Protein AF-A0AAW1QK13-F1 (afdb_monomer)

Sequence (158 aa):
MNAVMHSQSVQKKEISSLQKRLKQYDPSSAPALALTATIERTEKRFANYGKSGLLCGNDGLPHLIADPGLALRFGHAGEVFIPTIGFLYIAGWIGYVGRQYLNIVKGEKKPTEKEIIIDVPLALRLSLQGAAWPLKAVRELQQGSLVERAENITVSPR

Mean predicted aligned error: 6.49 Å

Organism: NCBI:txid381761

Foldseek 3Di:
DQLQVLLVVVLC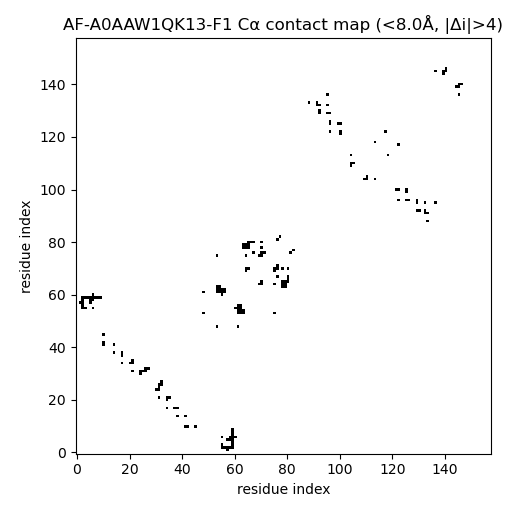VVLVVLVVVLVVDDCPDPVNVVSVVVNVVSVVVSVVCVVQVFDGDNNSDGDADQDPVCCVVVVRCVRHPVVVVVVCLVVLLVVQLVVVQLVVLVPDPCSPVCVVVPPVVSSVVSSVVSNPVVVVLVVCVVVVNNDDPPPDDDPDDD

pLDDT: mean 92.18, std 7.33, range [51.03, 98.19]

Radius of gyration: 26.21 Å; Cα contacts (8 Å, |Δi|>4): 101; chains: 1; bounding box: 52×48×64 Å

Solvent-accessible surface area (backbone atoms only — not comparable to full-atom values): 9106 Å² total; per-residue (Å²): 117,68,35,65,53,32,31,51,49,54,51,52,54,55,48,50,54,50,52,61,57,38,73,76,43,57,83,88,36,72,69,25,51,53,45,52,53,48,48,54,51,50,53,50,50,55,51,50,46,61,71,69,64,57,49,46,43,92,82,23,46,76,53,80,52,80,48,62,69,60,10,61,73,72,72,39,32,77,68,34,52,51,54,50,54,54,48,51,52,52,54,48,30,54,52,47,28,52,51,53,50,53,64,55,39,65,76,45,99,55,36,69,56,48,70,74,53,65,56,59,72,59,51,54,52,40,51,64,67,22,76,59,34,70,63,50,53,53,49,30,50,77,71,55,72,64,61,81,71,98,79,65,94,67,98,64,95,128

Nearest PDB structures (foldseek):
  7bgi-assembly1_F  TM=9.446E-01  e=2.973E-17  Chlamydomonas reinhardtii
  6yxr-assembly1_F  TM=9.602E-01  e=1.159E-16  Dunaliella salina
  8cmo-assembly1_F  TM=9.545E-01  e=1.040E-16  Coelastrella
  7d0j-assembly1_F  TM=9.664E-01  e=5.236E-15  Chlamydomonas reinhardtii
  7a4p-assembly1_F  TM=9.368E-01  e=8.546E-15  Chlorella ohadii

Secondary structure (DSSP, 8-state):
-HHHHHHHHHHHHHHHHHHHHHTTS-TTSHHHHHHHHHHHHHHHHHHHHHHTT-EE-TTS-EE----HHHHHHHT-TTTTHHHHHHHHHHHHHHHHHHHHHHHHHTTSS-HHHHHHTT-HHHHHHHHHHGGGHHHHHHHHHHTT-SS--TTS--SS--

InterPro domains:
  IPR003666 Photosystem I PsaF, reaction centre subunit III [PF02507] (8-148)
  IPR003666 Photosystem I PsaF, reaction centre subunit III [PTHR34939] (11-158)
  IPR036577 Photosystem I PsaF, reaction centre subunit III superfamily [G3DSA:1.10.8.110] (3-158)
  IPR036577 Photosystem I PsaF, reaction centre subunit III superfamily [SSF81536] (24-158)

Structure (mmCIF, N/CA/C/O backbone):
data_AF-A0AAW1QK13-F1
#
_entry.id   AF-A0AAW1QK13-F1
#
loop_
_atom_site.group_PDB
_atom_site.id
_atom_site.type_symbol
_atom_site.label_atom_id
_atom_site.label_alt_id
_atom_site.label_comp_id
_atom_site.label_asym_id
_atom_site.label_entity_id
_atom_site.label_seq_id
_atom_site.pdbx_PDB_ins_code
_atom_site.Cartn_x
_atom_site.Cartn_y
_atom_site.Cartn_z
_atom_site.occupancy
_atom_site.B_iso_or_equiv
_atom_site.auth_seq_id
_atom_site.auth_comp_id
_atom_site.auth_asym_id
_atom_site.auth_atom_id
_atom_site.pdbx_PDB_model_num
ATOM 1 N N . MET A 1 1 ? -23.542 -14.070 20.624 1.00 51.03 1 MET A N 1
ATOM 2 C CA . MET A 1 1 ? -23.622 -13.204 21.826 1.00 51.03 1 MET A CA 1
ATOM 3 C C . MET A 1 1 ? -22.268 -12.984 22.505 1.00 51.03 1 MET A C 1
ATOM 5 O O . MET A 1 1 ? -21.992 -11.844 22.846 1.00 51.03 1 MET A O 1
ATOM 9 N N . ASN A 1 2 ? -21.393 -13.991 22.642 1.00 62.09 2 ASN A N 1
ATOM 10 C CA . ASN A 1 2 ? -20.132 -13.842 23.397 1.00 62.09 2 ASN A CA 1
ATOM 11 C C . ASN A 1 2 ? -19.086 -12.905 22.751 1.00 62.09 2 ASN A C 1
ATOM 13 O O . ASN A 1 2 ? -18.548 -12.042 23.436 1.00 62.09 2 ASN A O 1
ATOM 17 N N . ALA A 1 3 ? -18.858 -12.985 21.434 1.00 63.72 3 ALA A N 1
ATOM 18 C CA . ALA A 1 3 ? -17.832 -12.172 20.758 1.00 63.72 3 ALA A CA 1
ATOM 19 C C . ALA A 1 3 ? -18.108 -10.651 20.796 1.00 63.72 3 ALA A C 1
ATOM 21 O O . ALA A 1 3 ? -17.206 -9.853 21.046 1.00 63.72 3 ALA A O 1
ATOM 22 N N . VAL A 1 4 ? -19.374 -10.240 20.632 1.00 70.19 4 VAL A N 1
ATOM 23 C CA . VAL A 1 4 ? -19.784 -8.824 20.727 1.00 70.19 4 VAL A CA 1
ATOM 24 C C . VAL A 1 4 ? -19.585 -8.288 22.149 1.00 70.19 4 VAL A C 1
ATOM 26 O O . VAL A 1 4 ? -19.109 -7.168 22.327 1.00 70.19 4 VAL A O 1
ATOM 29 N N . MET A 1 5 ? -19.881 -9.100 23.170 1.00 72.19 5 MET A N 1
ATOM 30 C CA . MET A 1 5 ? -19.635 -8.725 24.566 1.00 72.19 5 MET A CA 1
ATOM 31 C C . MET A 1 5 ? -18.138 -8.566 24.869 1.00 72.19 5 MET A C 1
ATOM 33 O O . MET A 1 5 ? -17.759 -7.646 25.596 1.00 72.19 5 MET A O 1
ATOM 37 N N . HIS A 1 6 ? -17.276 -9.412 24.297 1.00 82.06 6 HIS A N 1
ATOM 38 C CA . HIS A 1 6 ? -15.827 -9.291 24.474 1.00 82.06 6 HIS A CA 1
ATOM 39 C C . HIS A 1 6 ? -15.272 -8.014 23.830 1.00 82.06 6 HIS A C 1
ATOM 41 O O . HIS A 1 6 ? -14.540 -7.281 24.493 1.00 82.06 6 HIS A O 1
ATOM 47 N N . SER A 1 7 ? -15.698 -7.668 22.611 1.00 85.56 7 SER A N 1
ATOM 48 C CA . SER A 1 7 ? -15.282 -6.419 21.950 1.00 85.56 7 SER A CA 1
ATOM 49 C C . SER A 1 7 ? -15.692 -5.167 22.744 1.00 85.56 7 SER A C 1
ATOM 51 O O . SER A 1 7 ? -14.880 -4.269 22.981 1.00 85.56 7 SER A O 1
ATOM 53 N N . GLN A 1 8 ? -16.920 -5.141 23.277 1.00 88.06 8 GLN A N 1
ATOM 54 C CA . GLN A 1 8 ? -17.381 -4.055 24.152 1.00 88.06 8 GLN A CA 1
ATOM 55 C C . GLN A 1 8 ? -16.582 -3.964 25.460 1.00 88.06 8 GLN A C 1
ATOM 57 O O . GLN A 1 8 ? -16.367 -2.869 25.984 1.00 88.06 8 GLN A O 1
ATOM 62 N N . SER A 1 9 ? -16.135 -5.098 26.003 1.00 90.62 9 SER A N 1
ATOM 63 C CA . SER A 1 9 ? -15.273 -5.135 27.189 1.00 90.62 9 SER A CA 1
ATOM 64 C C . SER A 1 9 ? -13.903 -4.507 26.909 1.00 90.62 9 SER A C 1
ATOM 66 O O . SER A 1 9 ? -13.431 -3.676 27.691 1.00 90.62 9 SER A O 1
ATOM 68 N N . VAL A 1 10 ? -13.302 -4.821 25.754 1.00 92.44 10 VAL A N 1
ATOM 69 C CA . VAL A 1 10 ? -12.040 -4.214 25.298 1.00 92.44 10 VAL A CA 1
ATOM 70 C C . VAL A 1 10 ? -12.196 -2.699 25.137 1.00 92.44 10 VAL A C 1
ATOM 72 O O . VAL A 1 10 ? -11.392 -1.946 25.692 1.00 92.44 10 VAL A O 1
ATOM 75 N N . GLN A 1 11 ? -13.269 -2.239 24.483 1.00 93.94 11 GLN A N 1
ATOM 76 C CA . GLN A 1 11 ? -13.562 -0.811 24.325 1.00 93.94 11 GLN A CA 1
ATOM 77 C C . GLN A 1 11 ? -13.670 -0.091 25.678 1.00 93.94 11 GLN A C 1
ATOM 79 O O . GLN A 1 11 ? -13.032 0.941 25.894 1.00 93.94 11 GLN A O 1
ATOM 84 N N . LYS A 1 12 ? -14.456 -0.637 26.614 1.00 95.00 12 LYS A N 1
ATOM 85 C CA . LYS A 1 12 ? -14.643 -0.046 27.950 1.00 95.00 12 LYS A CA 1
ATOM 86 C C . LYS A 1 12 ? -13.330 0.046 28.720 1.00 95.00 12 LYS A C 1
ATOM 88 O O . LYS A 1 12 ? -13.077 1.056 29.375 1.00 95.00 12 LYS A O 1
ATOM 93 N N . LYS A 1 13 ? -12.484 -0.984 28.635 1.00 95.62 13 LYS A N 1
ATOM 94 C CA . LYS A 1 13 ? -11.164 -1.000 29.276 1.00 95.62 13 LYS A CA 1
ATOM 95 C C . LYS A 1 13 ? -10.256 0.101 28.719 1.00 95.62 13 LYS A C 1
ATOM 97 O O . LYS A 1 13 ? -9.616 0.805 29.500 1.00 95.62 13 LYS A O 1
ATOM 102 N N . GLU A 1 14 ? -10.223 0.272 27.399 1.00 95.06 14 GLU A N 1
ATOM 103 C CA . GLU A 1 14 ? -9.403 1.295 26.739 1.00 95.06 14 GLU A CA 1
ATOM 104 C C . GLU A 1 14 ? -9.869 2.714 27.100 1.00 95.06 14 GLU A C 1
ATOM 106 O O . GLU A 1 14 ? -9.064 3.537 27.545 1.00 95.06 14 GLU A O 1
ATOM 111 N N . ILE A 1 15 ? -11.179 2.976 27.027 1.00 96.19 15 ILE A N 1
ATOM 112 C CA . ILE A 1 15 ? -11.766 4.274 27.394 1.00 96.19 15 ILE A CA 1
ATOM 113 C C . ILE A 1 15 ? -11.553 4.578 28.882 1.00 96.19 15 ILE A C 1
ATOM 115 O O . ILE A 1 15 ? -11.127 5.679 29.220 1.00 96.19 15 ILE A O 1
ATOM 119 N N . SER A 1 16 ? -11.767 3.608 29.776 1.00 96.81 16 SER A N 1
ATOM 120 C CA . SER A 1 16 ? -11.534 3.769 31.221 1.00 96.81 16 SER A CA 1
ATOM 121 C C . SER A 1 16 ? -10.088 4.171 31.530 1.00 96.81 16 SER A C 1
ATOM 123 O O . SER A 1 16 ? -9.837 5.074 32.332 1.00 96.81 16 SER A O 1
ATOM 125 N N . SER A 1 17 ? -9.115 3.563 30.844 1.00 96.81 17 SER A N 1
ATOM 126 C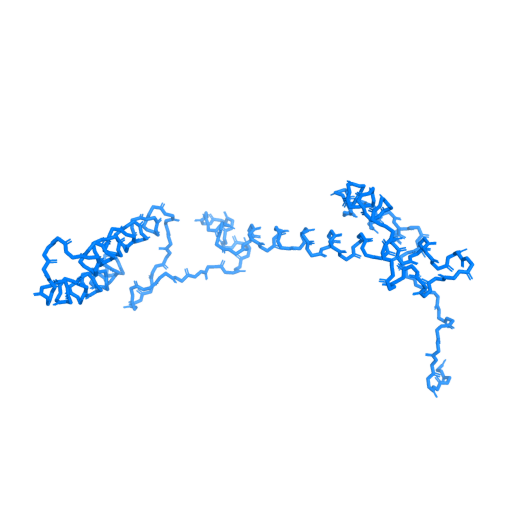 CA . SER A 1 17 ? -7.703 3.926 30.989 1.00 96.81 17 SER A CA 1
ATOM 127 C C . SER A 1 17 ? -7.427 5.366 30.540 1.00 96.81 17 SER A C 1
ATOM 129 O O . SER A 1 17 ? -6.686 6.093 31.209 1.00 96.81 17 SER A O 1
ATOM 131 N N . LEU A 1 18 ? -8.029 5.808 29.431 1.00 95.94 18 LEU A N 1
ATOM 132 C CA . LEU A 1 18 ? -7.910 7.188 28.947 1.00 95.94 18 LEU A CA 1
ATOM 133 C C . LEU A 1 18 ? -8.587 8.184 29.895 1.00 95.94 18 LEU A C 1
ATOM 135 O O . LEU A 1 18 ? -8.000 9.214 30.216 1.00 95.94 18 LEU A O 1
ATOM 139 N N . GLN A 1 19 ? -9.764 7.851 30.422 1.00 95.44 19 GLN A N 1
ATOM 140 C CA . GLN A 1 19 ? -10.471 8.659 31.416 1.00 95.44 19 GLN A CA 1
ATOM 141 C C . GLN A 1 19 ? -9.683 8.776 32.727 1.00 95.44 19 GLN A C 1
ATOM 143 O O . GLN A 1 19 ? -9.637 9.849 33.325 1.00 95.44 19 GLN A O 1
ATOM 148 N N . LYS A 1 20 ? -9.015 7.703 33.173 1.00 96.62 20 LYS A N 1
ATOM 149 C CA . LYS A 1 20 ? -8.139 7.744 34.354 1.00 96.62 20 LYS A CA 1
ATOM 150 C C . LYS A 1 20 ? -6.979 8.723 34.163 1.00 96.62 20 LYS A C 1
ATOM 152 O O . LYS A 1 20 ? -6.645 9.440 35.100 1.00 96.62 20 LYS A O 1
ATOM 157 N N . ARG A 1 21 ? -6.392 8.774 32.961 1.00 94.69 21 ARG A N 1
ATOM 158 C CA . ARG A 1 21 ? -5.342 9.744 32.606 1.00 94.69 21 ARG A CA 1
ATOM 159 C C . ARG A 1 21 ? -5.893 11.162 32.495 1.00 94.69 21 ARG A C 1
ATOM 161 O O . ARG A 1 21 ? -5.248 12.087 32.962 1.00 94.69 21 ARG A O 1
ATOM 168 N N . LEU A 1 22 ? -7.093 11.328 31.937 1.00 95.06 22 LEU A N 1
ATOM 169 C CA . LEU A 1 22 ? -7.739 12.633 31.779 1.00 95.06 22 LEU A CA 1
ATOM 170 C C . LEU A 1 22 ? -7.925 13.350 33.123 1.00 95.06 22 LEU A C 1
ATOM 172 O O . LEU A 1 22 ? -7.672 14.544 33.209 1.00 95.06 22 LEU A O 1
ATOM 176 N N . LYS A 1 23 ? -8.262 12.611 34.188 1.00 95.06 23 LYS A N 1
ATOM 177 C CA . LYS A 1 23 ? -8.416 13.147 35.555 1.00 95.06 23 LYS A CA 1
ATOM 178 C C . LYS A 1 23 ? -7.141 13.756 36.157 1.00 95.06 23 LYS A C 1
ATOM 180 O O . LYS A 1 23 ? -7.230 14.403 37.192 1.00 95.06 23 LYS A O 1
ATOM 185 N N . GLN A 1 24 ? -5.970 13.514 35.567 1.00 94.62 24 GLN A N 1
ATOM 186 C CA . GLN A 1 24 ? -4.691 14.051 36.050 1.00 94.62 24 GLN A CA 1
ATOM 187 C C . GLN A 1 24 ? -4.393 15.455 35.510 1.00 94.62 24 GLN A C 1
ATOM 189 O O . GLN A 1 24 ? -3.425 16.074 35.942 1.00 94.62 24 GLN A O 1
ATOM 194 N N . TYR A 1 25 ? -5.192 15.942 34.560 1.00 94.06 25 TYR A N 1
ATOM 195 C CA . TYR A 1 25 ? -4.968 17.208 33.874 1.00 94.06 25 TYR A CA 1
ATOM 196 C C . TYR A 1 25 ? -6.120 18.178 34.123 1.00 94.06 25 TYR A C 1
ATOM 198 O O . TYR A 1 25 ? -7.267 17.768 34.303 1.00 94.06 25 TYR A O 1
ATOM 206 N N . ASP A 1 26 ? -5.813 19.474 34.097 1.00 91.56 26 ASP A N 1
ATOM 207 C CA . ASP A 1 26 ? -6.835 20.515 34.142 1.00 91.56 26 ASP A CA 1
ATOM 208 C C . ASP A 1 26 ? -7.709 20.461 32.870 1.00 91.56 26 ASP A C 1
ATOM 210 O O . ASP A 1 26 ? -7.150 20.310 31.774 1.00 91.56 26 ASP A O 1
ATOM 214 N N . PRO A 1 27 ? -9.047 20.602 32.965 1.00 90.19 27 PRO A N 1
ATOM 215 C CA . PRO A 1 27 ? -9.948 20.523 31.813 1.00 90.19 27 PRO A CA 1
ATOM 216 C C . PRO A 1 27 ? -9.628 21.498 30.671 1.00 90.19 27 PRO A C 1
ATOM 218 O O . PRO A 1 27 ? -9.924 21.196 29.517 1.00 90.19 27 PRO A O 1
ATOM 221 N N . SER A 1 28 ? -9.024 22.649 30.973 1.00 90.00 28 SER A N 1
ATOM 222 C CA . SER A 1 28 ? -8.656 23.679 29.993 1.00 90.00 28 SER A CA 1
ATOM 223 C C . SER A 1 28 ? -7.260 23.485 29.386 1.00 90.00 28 SER A C 1
ATOM 225 O O . SER A 1 28 ? -6.859 24.216 28.480 1.00 90.00 28 SER A O 1
ATOM 227 N N . SER A 1 29 ? -6.507 22.487 29.856 1.00 94.94 29 SER A N 1
ATOM 228 C CA . SER A 1 29 ? -5.133 22.245 29.419 1.00 94.94 29 SER A CA 1
ATOM 229 C C . SER A 1 29 ? -5.052 21.523 28.065 1.00 94.94 29 SER A C 1
ATOM 231 O O . SER A 1 29 ? -5.875 20.668 27.728 1.00 94.94 29 SER A O 1
ATOM 233 N N . ALA A 1 30 ? -3.998 21.806 27.290 1.00 95.06 30 ALA A N 1
ATOM 234 C CA . ALA A 1 30 ? -3.748 21.130 26.011 1.00 95.06 30 ALA A CA 1
ATOM 235 C C . ALA A 1 30 ? -3.672 19.584 26.115 1.00 95.06 30 ALA A C 1
ATOM 237 O O . ALA A 1 30 ? -4.219 18.907 25.237 1.00 95.06 30 ALA A O 1
ATOM 238 N N . PRO A 1 31 ? -3.077 18.984 27.172 1.00 94.31 31 PRO A N 1
ATOM 239 C CA . PRO A 1 31 ? -3.116 17.534 27.374 1.00 94.31 31 PRO A CA 1
ATOM 240 C C . PRO A 1 31 ? -4.531 16.973 27.557 1.00 94.31 31 PRO A C 1
ATOM 242 O O . PRO A 1 31 ? -4.828 15.897 27.032 1.00 94.31 31 PRO A O 1
ATOM 245 N N . ALA A 1 32 ? -5.418 17.693 28.252 1.00 94.81 32 ALA A N 1
ATOM 246 C CA . ALA A 1 32 ? -6.805 17.270 28.427 1.00 94.81 32 ALA A CA 1
ATOM 247 C C . ALA A 1 32 ? -7.566 17.275 27.092 1.00 94.81 32 ALA A C 1
ATOM 249 O O . ALA A 1 32 ? -8.243 16.298 26.770 1.00 94.81 32 ALA A O 1
ATOM 250 N N . LEU A 1 33 ? -7.377 18.306 26.260 1.00 95.19 33 LEU A N 1
ATOM 251 C CA . LEU A 1 33 ? -7.958 18.363 24.914 1.00 95.19 33 LEU A CA 1
ATOM 252 C C . LEU A 1 33 ? -7.478 17.198 24.028 1.00 95.19 33 LEU A C 1
ATOM 254 O O . LEU A 1 33 ? -8.283 16.543 23.363 1.00 95.19 33 LEU A O 1
ATOM 258 N N . ALA A 1 34 ? -6.178 16.890 24.057 1.00 95.69 34 ALA A N 1
ATOM 259 C CA . ALA A 1 34 ? -5.603 15.778 23.299 1.00 95.69 34 ALA A CA 1
ATOM 260 C C . ALA A 1 34 ? -6.143 14.406 23.750 1.00 95.69 34 ALA A C 1
ATOM 262 O O . ALA A 1 34 ? -6.377 13.518 22.919 1.00 95.69 34 ALA A O 1
ATOM 263 N N . LEU A 1 35 ? -6.362 14.219 25.056 1.00 96.19 35 LEU A N 1
ATOM 264 C CA . LEU A 1 35 ? -6.953 12.998 25.607 1.00 96.19 35 LEU A CA 1
ATOM 265 C C . LEU A 1 35 ? -8.428 12.861 25.228 1.00 96.19 35 LEU A C 1
ATOM 267 O O . LEU A 1 35 ? -8.828 11.784 24.788 1.00 96.19 35 LEU A O 1
ATOM 271 N N . THR A 1 36 ? -9.206 13.940 25.298 1.00 95.06 36 THR A N 1
ATOM 272 C CA . THR A 1 36 ? -10.606 13.961 24.845 1.00 95.06 36 THR A CA 1
ATOM 273 C C . THR A 1 36 ? -10.717 13.607 23.362 1.00 95.06 36 THR A C 1
ATOM 275 O O . THR A 1 36 ? -11.465 12.699 23.004 1.00 95.06 36 THR A O 1
ATOM 278 N N . ALA A 1 37 ? -9.887 14.208 22.502 1.00 96.62 37 ALA A N 1
ATOM 279 C CA . ALA A 1 37 ? -9.832 13.856 21.080 1.00 96.62 37 ALA A CA 1
ATOM 280 C C . ALA A 1 37 ? -9.430 12.385 20.853 1.00 96.62 37 ALA A C 1
ATOM 282 O O . ALA A 1 37 ? -9.877 11.734 19.909 1.00 96.62 37 ALA A O 1
ATOM 283 N N . THR A 1 38 ? -8.582 11.825 21.720 1.00 96.94 38 THR A N 1
ATOM 284 C CA . THR A 1 38 ? -8.195 10.409 21.648 1.00 96.94 38 THR A CA 1
ATOM 285 C C . THR A 1 38 ? -9.338 9.482 22.048 1.00 96.94 38 THR A C 1
ATOM 287 O O . THR A 1 38 ? -9.528 8.460 21.387 1.00 96.94 38 THR A O 1
ATOM 290 N N . ILE A 1 39 ? -10.124 9.838 23.067 1.00 96.75 39 ILE A N 1
ATOM 291 C CA . ILE A 1 39 ? -11.340 9.104 23.446 1.00 96.75 39 ILE A CA 1
ATOM 292 C C . ILE A 1 39 ? -12.331 9.113 22.279 1.00 96.75 39 ILE A C 1
ATOM 294 O O . ILE A 1 39 ? -12.762 8.046 21.849 1.00 96.75 39 ILE A O 1
ATOM 298 N N . GLU A 1 40 ? -12.588 10.276 21.680 1.00 97.19 40 GLU A N 1
ATOM 299 C CA . GLU A 1 40 ? -13.504 10.404 20.540 1.00 97.19 40 GLU A CA 1
ATOM 300 C C . GLU A 1 40 ? -13.047 9.567 19.331 1.00 97.19 40 GLU A C 1
ATOM 302 O O . GLU A 1 40 ? -13.839 8.848 18.717 1.00 97.19 40 GLU A O 1
ATOM 307 N N . ARG A 1 41 ? -11.748 9.591 18.997 1.00 97.50 41 ARG A N 1
ATOM 308 C CA . ARG A 1 41 ? -11.182 8.724 17.946 1.00 97.50 41 ARG A CA 1
ATOM 309 C C . ARG A 1 41 ? -11.331 7.242 18.276 1.00 97.50 41 ARG A C 1
ATOM 311 O O . ARG A 1 41 ? -11.582 6.447 17.374 1.00 97.50 41 ARG A O 1
ATOM 318 N N . THR A 1 42 ? -11.170 6.873 19.544 1.00 96.12 42 THR A N 1
ATOM 319 C CA . THR A 1 42 ? -11.306 5.487 20.007 1.00 96.12 42 THR A CA 1
ATOM 320 C C . THR A 1 42 ? -12.747 5.015 19.836 1.00 96.12 42 THR A C 1
ATOM 322 O O . THR A 1 42 ? -12.979 3.981 19.216 1.00 96.12 42 THR A O 1
ATOM 325 N N . GLU A 1 43 ? -13.724 5.802 20.282 1.00 95.56 43 GLU A N 1
ATOM 326 C CA . GLU A 1 43 ? -15.150 5.510 20.098 1.00 95.56 43 GLU A CA 1
ATOM 327 C C . GLU A 1 43 ? -15.524 5.399 18.618 1.00 95.56 43 GLU A C 1
ATOM 329 O O . GLU A 1 43 ? -16.145 4.415 18.209 1.00 95.56 43 GLU A O 1
ATOM 334 N N . LYS A 1 44 ? -15.070 6.350 17.790 1.00 96.94 44 LYS A N 1
ATOM 335 C CA . LYS A 1 44 ? -15.259 6.311 16.332 1.00 96.94 44 LYS A CA 1
ATOM 336 C C . LYS A 1 44 ? -14.658 5.053 15.708 1.00 96.94 44 LYS A C 1
ATOM 338 O O . LYS A 1 44 ? -15.295 4.444 14.854 1.00 96.94 44 LYS A O 1
ATOM 343 N N . ARG A 1 45 ? -13.465 4.628 16.137 1.00 95.50 45 ARG A N 1
ATOM 344 C CA . ARG A 1 45 ? -12.808 3.409 15.641 1.00 95.50 45 ARG A CA 1
ATOM 345 C C . ARG A 1 45 ? -13.645 2.162 15.926 1.00 95.50 45 ARG A C 1
ATOM 347 O O . ARG A 1 45 ? -13.933 1.418 14.994 1.00 95.50 45 ARG A O 1
ATOM 354 N N . PHE A 1 46 ? -14.074 1.956 17.173 1.00 94.38 46 PHE A N 1
ATOM 355 C CA . PHE A 1 46 ? -14.920 0.807 17.528 1.00 94.38 46 PHE A CA 1
ATOM 356 C C . PHE A 1 46 ? -16.273 0.844 16.806 1.00 94.38 46 PHE A C 1
ATOM 358 O O . PHE A 1 46 ? -16.722 -0.182 16.298 1.00 94.38 46 PHE A O 1
ATOM 365 N N . ALA A 1 47 ? -16.892 2.024 16.683 1.00 93.88 47 ALA A N 1
ATOM 366 C CA . ALA A 1 47 ? -18.136 2.187 15.934 1.00 93.88 47 ALA A CA 1
ATOM 367 C C . ALA A 1 47 ? -17.967 1.844 14.445 1.00 93.88 47 ALA A C 1
ATOM 369 O O . ALA A 1 47 ? -18.825 1.179 13.869 1.00 93.88 47 ALA A O 1
ATOM 370 N N . ASN A 1 48 ? -16.863 2.260 13.820 1.00 94.12 48 ASN A N 1
ATOM 371 C CA . ASN A 1 48 ? -16.574 1.948 12.422 1.00 94.12 48 ASN A CA 1
ATOM 372 C C . ASN A 1 48 ? -16.329 0.449 12.219 1.00 94.12 48 ASN A C 1
ATOM 374 O O . ASN A 1 48 ? -16.909 -0.133 11.311 1.00 94.12 48 ASN A O 1
ATOM 378 N N . TYR A 1 49 ? -15.548 -0.195 13.089 1.00 92.25 49 TYR A N 1
ATOM 379 C CA . TYR A 1 49 ? -15.314 -1.642 13.022 1.00 92.25 49 TYR A CA 1
ATOM 380 C C . TYR A 1 49 ? -16.602 -2.451 13.196 1.00 92.25 49 TYR A C 1
ATOM 382 O O . TYR A 1 49 ? -16.827 -3.403 12.451 1.00 92.25 49 TYR A O 1
ATOM 390 N N . GLY A 1 50 ? -17.484 -2.030 14.110 1.00 89.38 50 GLY A N 1
ATOM 391 C CA . GLY A 1 50 ? -18.806 -2.635 14.272 1.00 89.38 50 GLY A CA 1
ATOM 392 C C . GLY A 1 50 ? -19.705 -2.454 13.044 1.00 89.38 50 GLY A C 1
ATOM 393 O O . GLY A 1 50 ? -20.392 -3.392 12.650 1.00 89.38 50 GLY A O 1
ATOM 394 N N . LYS A 1 51 ? -19.672 -1.279 12.399 1.00 90.50 51 LYS A N 1
ATOM 395 C CA . LYS A 1 51 ? -20.423 -1.005 11.158 1.00 90.50 51 LYS A CA 1
ATOM 396 C C . LYS A 1 51 ? -19.911 -1.801 9.959 1.00 90.50 51 LYS A C 1
ATOM 398 O O . LYS A 1 51 ? -20.714 -2.192 9.121 1.00 90.50 51 LYS A O 1
ATOM 403 N N . SER A 1 52 ? -18.603 -2.042 9.884 1.00 86.69 52 SER A N 1
ATOM 404 C CA . SER A 1 52 ? -17.979 -2.825 8.811 1.00 86.69 52 SER A CA 1
ATOM 405 C C . SER A 1 52 ? -18.238 -4.331 8.919 1.00 86.69 52 SER A C 1
ATOM 407 O O . SER A 1 52 ? -17.832 -5.068 8.028 1.00 86.69 52 SER A O 1
ATOM 409 N N . GLY A 1 53 ? -18.888 -4.800 9.990 1.00 86.62 53 GLY A N 1
ATO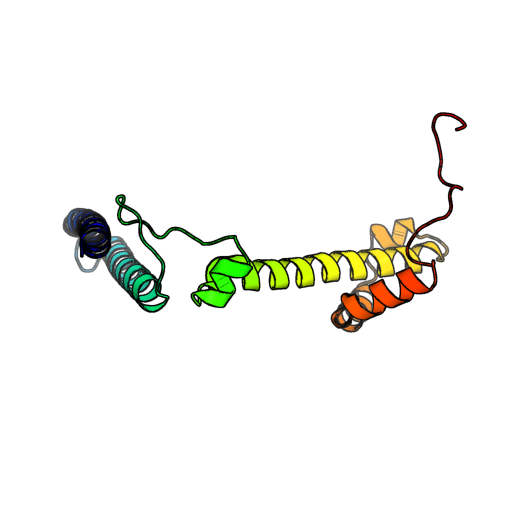M 410 C CA . GLY A 1 53 ? -19.229 -6.211 10.162 1.00 86.62 53 GLY A CA 1
ATOM 411 C C . GLY A 1 53 ? -18.033 -7.120 10.452 1.00 86.62 53 GLY A C 1
ATOM 412 O O . GLY A 1 53 ? -18.146 -8.321 10.241 1.00 86.62 53 GLY A O 1
ATOM 413 N N . LEU A 1 54 ? -16.906 -6.577 10.932 1.00 89.38 54 LEU A N 1
ATOM 414 C CA . LEU A 1 54 ? -15.692 -7.359 11.197 1.00 89.38 54 LEU A CA 1
ATOM 415 C C . LEU A 1 54 ? -15.964 -8.489 12.200 1.00 89.38 54 LEU A C 1
ATOM 417 O O . LEU A 1 54 ? -16.558 -8.274 13.263 1.00 89.38 54 LEU A O 1
ATOM 421 N N . LEU A 1 55 ? -15.488 -9.693 11.882 1.00 90.19 55 LEU A N 1
ATOM 422 C CA . LEU A 1 55 ? -15.660 -10.855 12.748 1.00 90.19 55 LEU A CA 1
ATOM 423 C C . LEU A 1 55 ? -14.686 -10.777 13.919 1.00 90.19 55 LEU A C 1
ATOM 425 O O . LEU A 1 55 ? -13.495 -10.574 13.722 1.00 90.19 55 LEU A O 1
ATOM 429 N N . CYS A 1 56 ? -15.187 -10.942 15.142 1.00 92.44 56 CYS A N 1
ATOM 430 C CA . CYS A 1 56 ? -14.351 -10.946 16.340 1.00 92.44 56 CYS A CA 1
ATOM 431 C C . CYS A 1 56 ? -14.197 -12.358 16.908 1.00 92.44 56 CYS A C 1
ATOM 433 O O . CYS A 1 56 ? -15.168 -13.119 16.956 1.00 92.44 56 CYS A O 1
ATOM 435 N N . GLY A 1 57 ? -12.994 -12.675 17.385 1.00 88.94 57 GLY A N 1
ATOM 436 C CA . GLY A 1 57 ? -12.710 -13.912 18.104 1.00 88.94 57 GLY A CA 1
ATOM 437 C C . GLY A 1 57 ? -13.134 -13.872 19.576 1.00 88.94 57 GLY A C 1
ATOM 438 O O . GLY A 1 57 ? -13.804 -12.950 20.053 1.00 88.94 57 GLY A O 1
ATOM 439 N N . ASN A 1 58 ? -12.696 -14.880 20.333 1.00 90.19 58 ASN A N 1
ATOM 440 C CA . ASN A 1 58 ? -12.892 -14.944 21.790 1.00 90.19 58 ASN A CA 1
ATOM 441 C C . ASN A 1 58 ? -12.089 -13.871 22.549 1.00 90.19 58 ASN A C 1
ATOM 443 O O . ASN A 1 58 ? -12.392 -13.559 23.696 1.00 90.19 58 ASN A O 1
ATOM 447 N N . ASP A 1 59 ? -11.078 -13.300 21.901 1.00 89.75 59 ASP A N 1
ATOM 448 C CA . ASP A 1 59 ? -10.283 -12.166 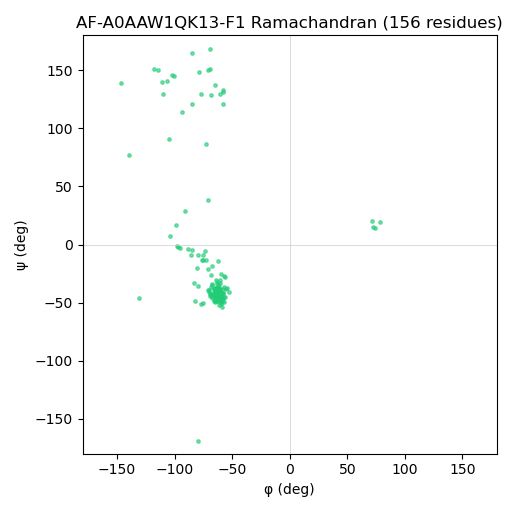22.372 1.00 89.75 59 ASP A CA 1
ATOM 449 C C . ASP A 1 59 ? -11.020 -10.817 22.249 1.00 89.75 59 ASP A C 1
ATOM 451 O O . ASP A 1 59 ? -10.595 -9.826 22.844 1.00 89.75 59 ASP A O 1
ATOM 455 N N . GLY A 1 60 ? -12.135 -10.765 21.509 1.00 90.25 60 GLY A N 1
ATOM 456 C CA . GLY A 1 60 ? -12.875 -9.534 21.233 1.00 90.25 60 GLY A CA 1
ATOM 457 C C . GLY A 1 60 ? -12.197 -8.616 20.211 1.00 90.25 60 GLY A C 1
ATOM 458 O O . GLY A 1 60 ? -12.580 -7.447 20.116 1.00 90.25 60 GLY A O 1
ATOM 459 N N . LEU A 1 61 ? -11.205 -9.119 19.466 1.00 92.00 61 LEU A N 1
ATOM 460 C CA . LEU A 1 61 ? -10.477 -8.373 18.439 1.00 92.00 61 LEU A CA 1
ATOM 461 C C . LEU A 1 61 ? -10.967 -8.754 17.035 1.00 92.00 61 LEU A C 1
ATOM 463 O O . LEU A 1 61 ? -11.314 -9.915 16.817 1.00 92.00 61 LEU A O 1
ATOM 467 N N . PRO A 1 62 ? -10.984 -7.808 16.078 1.00 93.19 62 PRO A N 1
ATOM 468 C CA . PRO A 1 62 ? -11.372 -8.093 14.702 1.00 93.19 62 PRO A CA 1
ATOM 469 C C . PRO A 1 62 ? -10.329 -8.981 14.012 1.00 93.19 62 PRO A C 1
ATOM 471 O O . PRO A 1 62 ? -9.136 -8.674 14.021 1.00 93.19 62 PRO A O 1
ATOM 474 N N . HIS A 1 63 ? -10.781 -10.075 13.408 1.00 92.88 63 HIS A N 1
ATOM 475 C CA . HIS A 1 63 ? -9.991 -11.017 12.619 1.00 92.88 63 HIS A CA 1
ATOM 476 C C . HIS A 1 63 ? -10.401 -10.887 11.152 1.00 92.88 63 HIS A C 1
ATOM 478 O O . HIS A 1 63 ? -11.582 -10.719 10.854 1.00 92.88 63 HIS A O 1
ATOM 484 N N . LEU A 1 64 ? -9.425 -10.952 10.247 1.00 94.12 64 LEU A N 1
ATOM 485 C CA . LEU A 1 64 ? -9.649 -10.748 8.816 1.00 94.12 64 LEU A CA 1
ATOM 486 C C . LEU A 1 64 ? -9.715 -12.081 8.066 1.00 94.12 64 LEU A C 1
ATOM 488 O O . LEU A 1 64 ? -8.960 -13.010 8.362 1.00 94.12 64 LEU A O 1
ATOM 492 N N . ILE A 1 65 ? -10.562 -12.148 7.045 1.00 93.56 65 ILE A N 1
ATOM 493 C CA . ILE A 1 65 ? -10.657 -13.269 6.112 1.00 93.56 65 ILE A CA 1
ATOM 494 C C . ILE A 1 65 ? -9.778 -12.985 4.890 1.00 93.56 65 ILE A C 1
ATOM 496 O O . ILE A 1 65 ? -10.055 -12.093 4.089 1.00 93.56 65 ILE A O 1
ATOM 500 N N . ALA A 1 66 ? -8.729 -13.792 4.720 1.00 94.44 66 ALA A N 1
ATOM 501 C CA . ALA A 1 66 ? -7.806 -13.696 3.585 1.00 94.44 66 ALA A CA 1
ATOM 502 C C . ALA A 1 66 ? -8.123 -14.667 2.430 1.00 94.44 66 ALA A C 1
ATOM 504 O O . ALA A 1 66 ? -7.436 -14.646 1.411 1.00 94.44 66 ALA A O 1
ATOM 505 N N . ASP A 1 67 ? -9.147 -15.515 2.566 1.00 94.50 67 ASP A N 1
ATOM 506 C CA . ASP A 1 67 ? -9.596 -16.393 1.482 1.00 94.50 67 ASP A CA 1
ATOM 507 C C . ASP A 1 67 ? -10.577 -15.650 0.553 1.00 94.50 67 ASP A C 1
ATOM 509 O O . ASP A 1 67 ? -11.628 -15.212 1.029 1.00 94.50 67 ASP A O 1
ATOM 513 N N . PRO A 1 68 ? -10.299 -15.509 -0.760 1.00 91.50 68 PRO A N 1
ATOM 514 C CA . PRO A 1 68 ? -11.180 -14.792 -1.682 1.00 91.50 68 PRO A CA 1
ATOM 515 C C . PRO A 1 68 ? -12.573 -15.423 -1.805 1.00 91.50 68 PRO A C 1
ATOM 517 O O . PRO A 1 68 ? -13.557 -14.693 -1.932 1.00 91.50 68 PRO A O 1
ATOM 520 N N . GLY A 1 69 ? -12.684 -16.756 -1.742 1.00 93.44 69 GLY A N 1
ATOM 521 C CA . GLY A 1 69 ? -13.970 -17.451 -1.832 1.00 93.44 69 GLY A CA 1
ATOM 522 C C . GLY A 1 69 ? -14.875 -17.130 -0.643 1.00 93.44 69 GLY A C 1
ATOM 523 O O . GLY A 1 69 ? -16.031 -16.735 -0.816 1.00 93.44 69 GLY A O 1
ATOM 524 N N . LEU A 1 70 ? -14.330 -17.238 0.569 1.00 92.25 70 LEU A N 1
ATOM 525 C CA . LEU A 1 70 ? -15.016 -16.895 1.809 1.00 92.25 70 LEU A CA 1
ATOM 526 C C . LEU A 1 70 ? -15.304 -15.390 1.899 1.00 92.25 70 LEU A C 1
ATOM 528 O O . LEU A 1 70 ? -16.421 -14.997 2.239 1.00 92.25 70 LEU A O 1
ATOM 532 N N . ALA A 1 71 ? -14.344 -14.544 1.524 1.00 92.19 71 ALA A N 1
ATOM 533 C CA . ALA A 1 71 ? -14.490 -13.094 1.579 1.00 92.19 71 ALA A CA 1
ATOM 534 C C . ALA A 1 71 ? -15.602 -12.579 0.650 1.00 92.19 71 ALA A C 1
ATOM 536 O O . ALA A 1 71 ? -16.410 -11.748 1.062 1.00 92.19 71 ALA A O 1
ATOM 537 N N . LEU A 1 72 ? -15.698 -13.088 -0.583 1.00 92.75 72 LEU A N 1
ATOM 538 C CA . LEU A 1 72 ? -16.763 -12.704 -1.517 1.00 92.75 72 LEU A CA 1
ATOM 539 C C . LEU A 1 72 ? -18.127 -13.249 -1.086 1.00 92.75 72 LEU A C 1
ATOM 541 O O . L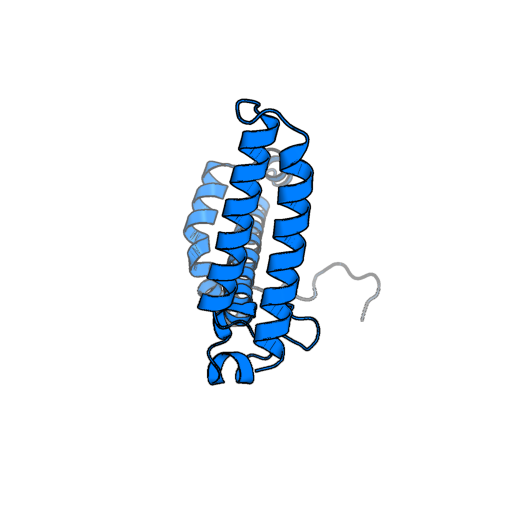EU A 1 72 ? -19.124 -12.532 -1.151 1.00 92.75 72 LEU A O 1
ATOM 545 N N . ARG A 1 73 ? -18.175 -14.499 -0.613 1.00 93.62 73 ARG A N 1
ATOM 546 C CA . ARG A 1 73 ? -19.425 -15.156 -0.211 1.00 93.62 73 ARG A CA 1
ATOM 547 C C . ARG A 1 73 ? -20.073 -14.509 1.010 1.00 93.62 73 ARG A C 1
ATOM 549 O O . ARG A 1 73 ? -21.296 -14.431 1.067 1.00 93.62 73 ARG A O 1
ATOM 556 N N . PHE A 1 74 ? -19.271 -14.086 1.983 1.00 92.88 74 PHE A N 1
ATOM 557 C CA . PHE A 1 74 ? -19.757 -13.567 3.263 1.00 92.88 74 PHE A CA 1
ATOM 558 C C . PHE A 1 74 ? -19.676 -12.037 3.379 1.00 92.88 74 PHE A C 1
ATOM 560 O O . PHE A 1 74 ? -19.967 -11.495 4.437 1.00 92.88 74 PHE A O 1
ATOM 567 N N . GLY A 1 75 ? -19.326 -11.326 2.300 1.00 92.06 75 GLY A N 1
ATOM 568 C CA . GLY A 1 75 ? -19.309 -9.857 2.288 1.00 92.06 75 GLY A CA 1
ATOM 569 C C . GLY A 1 75 ? -18.088 -9.218 2.961 1.00 92.06 75 GLY A C 1
ATOM 570 O O . GLY A 1 75 ? -18.111 -8.031 3.266 1.00 92.06 75 GLY A O 1
ATOM 571 N N . HIS A 1 76 ? -17.002 -9.971 3.137 1.00 94.06 76 HIS A N 1
ATOM 572 C CA . HIS A 1 76 ? -15.739 -9.534 3.748 1.00 94.06 76 HIS A CA 1
ATOM 573 C C . HIS A 1 76 ? -14.655 -9.166 2.714 1.00 94.06 76 HIS A C 1
ATOM 575 O O . HIS A 1 76 ? -13.473 -9.058 3.029 1.00 94.06 76 HIS A O 1
ATOM 581 N N . ALA A 1 77 ? -15.031 -8.933 1.451 1.00 92.94 77 ALA A N 1
ATOM 582 C CA . ALA A 1 77 ? -14.090 -8.604 0.373 1.00 92.94 77 ALA A CA 1
ATOM 583 C C . ALA A 1 77 ? -13.273 -7.317 0.624 1.00 92.94 77 ALA A C 1
ATOM 585 O O . ALA A 1 77 ? -12.168 -7.173 0.098 1.00 92.94 77 ALA A O 1
ATOM 586 N N . GLY A 1 78 ? -13.796 -6.391 1.433 1.00 92.44 78 GLY A N 1
ATOM 587 C CA . GLY A 1 78 ? -13.110 -5.150 1.808 1.00 92.44 78 GLY A CA 1
ATOM 588 C C . GLY A 1 78 ? -11.944 -5.329 2.784 1.00 92.44 78 GLY A C 1
ATOM 589 O O . GLY A 1 78 ? -11.166 -4.396 2.952 1.00 92.44 78 GLY A O 1
ATOM 590 N N . GLU A 1 79 ? -11.805 -6.498 3.412 1.00 92.56 79 GLU A N 1
ATOM 591 C CA . GLU A 1 79 ? -10.780 -6.746 4.431 1.00 92.56 79 GLU A CA 1
ATOM 592 C C . GLU A 1 79 ? -9.395 -6.970 3.822 1.00 92.56 79 GLU A C 1
ATOM 594 O O . GLU A 1 79 ? -8.430 -6.317 4.213 1.00 92.56 79 GLU A O 1
ATOM 599 N N . VAL A 1 80 ? -9.300 -7.880 2.848 1.00 95.50 80 VAL A N 1
ATOM 600 C CA . VAL A 1 80 ? -8.024 -8.269 2.221 1.00 95.50 80 VAL A CA 1
ATOM 601 C C . VAL A 1 80 ? -8.119 -8.252 0.700 1.00 95.50 80 VAL A C 1
ATOM 603 O O . VAL A 1 80 ? -7.264 -7.667 0.046 1.00 95.50 80 VAL A O 1
ATOM 606 N N . PHE A 1 81 ? -9.181 -8.818 0.120 1.00 95.81 81 PHE A N 1
ATOM 607 C CA . PHE A 1 81 ? -9.289 -9.022 -1.328 1.00 95.81 81 PHE A CA 1
ATOM 608 C C . PHE A 1 81 ? -9.198 -7.724 -2.151 1.00 95.81 81 PHE A C 1
ATOM 610 O O . PHE A 1 81 ? -8.349 -7.606 -3.038 1.00 95.81 81 PHE A O 1
ATOM 617 N N . ILE A 1 82 ? -10.036 -6.728 -1.847 1.00 95.50 82 ILE A N 1
ATOM 618 C CA . ILE A 1 82 ? -10.018 -5.429 -2.539 1.00 95.50 82 ILE A CA 1
ATOM 619 C C . ILE A 1 82 ? -8.681 -4.696 -2.307 1.00 95.50 82 ILE A C 1
ATOM 621 O O . ILE A 1 82 ? -8.074 -4.270 -3.296 1.00 95.50 82 ILE A O 1
ATOM 625 N N . PRO A 1 83 ? -8.168 -4.580 -1.060 1.00 97.00 83 PRO A N 1
ATOM 626 C CA . PRO A 1 83 ? -6.834 -4.034 -0.812 1.00 97.00 83 PRO A CA 1
ATOM 627 C C . PRO A 1 83 ? -5.714 -4.712 -1.611 1.00 97.00 83 PRO A C 1
ATOM 629 O O . PRO A 1 83 ? -4.850 -4.017 -2.141 1.00 97.00 83 PRO A O 1
ATOM 632 N N . THR A 1 84 ? -5.734 -6.041 -1.757 1.00 97.38 84 THR A N 1
ATOM 633 C CA . THR A 1 84 ? -4.736 -6.783 -2.544 1.00 97.38 84 THR A CA 1
ATOM 634 C C . THR A 1 84 ? -4.755 -6.376 -4.015 1.00 97.38 84 THR A C 1
ATOM 636 O O . THR A 1 84 ? -3.698 -6.121 -4.589 1.00 97.38 84 THR A O 1
ATOM 639 N N . ILE A 1 85 ? -5.934 -6.259 -4.631 1.00 96.94 85 ILE A N 1
ATOM 640 C CA . ILE A 1 85 ? -6.051 -5.816 -6.030 1.00 96.94 85 ILE A CA 1
ATOM 641 C C . ILE A 1 85 ? -5.546 -4.378 -6.183 1.00 96.94 85 ILE A C 1
ATOM 643 O O . ILE A 1 85 ? -4.778 -4.089 -7.103 1.00 96.94 85 ILE A O 1
ATOM 647 N N . GLY A 1 86 ? -5.928 -3.486 -5.265 1.00 97.62 86 GLY A N 1
ATOM 648 C CA . GLY A 1 86 ? -5.447 -2.105 -5.253 1.00 97.62 86 GLY A CA 1
ATOM 649 C C . GLY A 1 86 ? -3.924 -2.023 -5.131 1.00 97.62 86 GLY A C 1
ATOM 650 O O . GLY A 1 86 ? -3.280 -1.299 -5.890 1.00 97.62 86 GLY A O 1
ATOM 651 N N . PHE A 1 87 ? -3.335 -2.819 -4.237 1.00 98.06 87 PHE A N 1
ATOM 652 C CA . PHE A 1 87 ? -1.887 -2.909 -4.075 1.00 98.06 87 PHE A CA 1
ATOM 653 C C . PHE A 1 87 ? -1.197 -3.385 -5.356 1.00 98.06 87 PHE A C 1
ATOM 655 O O . PHE A 1 87 ? -0.268 -2.728 -5.818 1.00 98.06 87 PHE A O 1
ATOM 662 N N . LEU A 1 88 ? -1.666 -4.479 -5.964 1.00 98.12 88 LEU A N 1
ATOM 663 C CA . LEU A 1 88 ? -1.090 -5.002 -7.206 1.00 98.12 88 LEU A CA 1
ATOM 664 C C . LEU A 1 88 ? -1.185 -3.991 -8.351 1.00 98.12 88 LEU A C 1
ATOM 666 O O . LEU A 1 88 ? -0.239 -3.860 -9.127 1.00 98.12 88 LEU A O 1
ATOM 670 N N . TYR A 1 89 ? -2.286 -3.242 -8.437 1.00 97.88 89 TYR A N 1
ATOM 671 C CA . TYR A 1 89 ? -2.437 -2.181 -9.427 1.00 97.88 89 TYR A CA 1
ATOM 672 C C . TYR A 1 89 ? -1.391 -1.075 -9.248 1.00 97.88 89 TYR A C 1
ATOM 674 O O . TYR A 1 89 ? -0.742 -0.698 -10.222 1.00 97.88 89 TYR A O 1
ATOM 682 N N . ILE A 1 90 ? -1.188 -0.579 -8.025 1.00 98.00 90 ILE A N 1
ATOM 683 C CA . ILE A 1 90 ? -0.205 0.480 -7.751 1.00 98.00 90 ILE A CA 1
ATOM 684 C C . ILE A 1 90 ? 1.229 -0.037 -7.910 1.00 98.00 90 ILE A C 1
ATOM 686 O O . ILE A 1 90 ? 2.044 0.619 -8.557 1.00 98.00 90 ILE A O 1
ATOM 690 N N . ALA A 1 91 ? 1.536 -1.223 -7.383 1.00 98.19 91 ALA A N 1
ATOM 691 C CA . ALA A 1 91 ? 2.857 -1.835 -7.500 1.00 98.19 91 ALA A CA 1
ATOM 692 C C . ALA A 1 91 ? 3.236 -2.082 -8.968 1.00 98.19 91 ALA A C 1
ATOM 694 O O . ALA A 1 91 ? 4.331 -1.719 -9.401 1.00 98.19 91 ALA A O 1
ATOM 695 N N . GLY A 1 92 ? 2.311 -2.634 -9.757 1.00 97.56 92 GLY A N 1
ATOM 696 C CA . GLY A 1 92 ? 2.519 -2.836 -11.185 1.00 97.56 92 GLY A CA 1
ATOM 697 C C . GLY A 1 92 ? 2.598 -1.528 -11.970 1.00 97.56 92 GLY A C 1
ATOM 698 O O . GLY A 1 92 ? 3.397 -1.437 -12.897 1.00 97.56 92 GLY A O 1
ATOM 699 N N . TRP A 1 93 ? 1.861 -0.484 -11.573 1.00 97.75 93 TRP A N 1
ATOM 700 C CA . TRP A 1 93 ? 1.963 0.838 -12.198 1.00 97.75 93 TRP A CA 1
ATOM 701 C C . TRP A 1 93 ? 3.351 1.449 -11.993 1.00 97.75 93 TRP A C 1
ATOM 703 O O . TRP A 1 93 ? 3.984 1.852 -12.969 1.00 97.75 93 TRP A O 1
ATOM 713 N N . ILE A 1 94 ? 3.859 1.442 -10.756 1.00 97.00 94 ILE A N 1
ATOM 714 C CA . ILE A 1 94 ? 5.208 1.924 -10.424 1.00 97.00 94 ILE A CA 1
ATOM 715 C C . ILE A 1 94 ? 6.261 1.137 -11.214 1.00 97.00 94 ILE A C 1
ATOM 717 O O . ILE A 1 94 ? 7.107 1.733 -11.884 1.00 97.00 94 ILE A O 1
ATOM 721 N N . GLY A 1 95 ? 6.181 -0.198 -11.189 1.00 97.06 95 GLY A N 1
ATOM 722 C CA . GLY A 1 95 ? 7.117 -1.064 -11.906 1.00 97.06 95 GLY A CA 1
ATOM 723 C C . GLY A 1 95 ? 7.084 -0.853 -13.422 1.00 97.06 95 GLY A C 1
ATOM 724 O O . GLY A 1 95 ? 8.132 -0.766 -14.061 1.00 97.06 95 GLY A O 1
ATOM 725 N N . TYR A 1 96 ? 5.893 -0.713 -14.008 1.00 97.50 96 TYR A N 1
ATOM 726 C CA . TYR A 1 96 ? 5.733 -0.503 -15.444 1.00 97.50 96 TYR A CA 1
ATOM 727 C C . TYR A 1 96 ? 6.270 0.860 -15.887 1.00 97.50 96 TYR A C 1
ATOM 729 O O . TYR A 1 96 ? 7.019 0.926 -16.859 1.00 97.50 96 TYR A O 1
ATOM 737 N N . VAL A 1 97 ? 5.943 1.941 -15.171 1.00 97.44 97 VAL A N 1
ATOM 738 C CA . VAL A 1 97 ? 6.444 3.293 -15.482 1.00 97.44 97 VAL A CA 1
ATOM 739 C C . VAL A 1 97 ? 7.967 3.345 -15.379 1.00 97.44 97 VAL A C 1
ATOM 741 O O . VAL A 1 97 ? 8.616 3.835 -16.302 1.00 97.44 97 VAL A O 1
ATOM 744 N N . GLY A 1 98 ? 8.539 2.784 -14.308 1.00 96.62 98 GLY A N 1
ATOM 745 C CA . GLY A 1 98 ? 9.990 2.705 -14.128 1.00 96.62 98 GLY A CA 1
ATOM 746 C C . GLY A 1 98 ? 10.676 1.917 -15.246 1.00 96.62 98 GLY A C 1
ATOM 747 O O . GLY A 1 98 ? 11.642 2.398 -15.837 1.00 96.62 98 GLY A O 1
ATOM 748 N N . ARG A 1 99 ? 10.134 0.749 -15.618 1.00 96.38 99 ARG A N 1
ATOM 749 C CA . ARG A 1 99 ? 10.653 -0.053 -16.739 1.00 96.38 99 ARG A CA 1
ATOM 750 C C . ARG A 1 99 ? 10.598 0.706 -18.066 1.00 96.38 99 ARG A C 1
ATOM 752 O O . ARG A 1 99 ? 11.563 0.668 -18.821 1.00 96.38 99 ARG A O 1
ATOM 759 N N . GLN A 1 100 ? 9.496 1.396 -18.358 1.00 95.81 100 GLN A N 1
ATO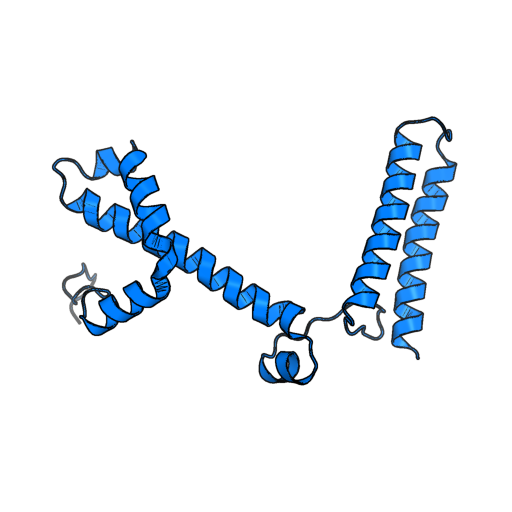M 760 C CA . GLN A 1 100 ? 9.370 2.175 -19.595 1.00 95.81 100 GLN A CA 1
ATOM 761 C C . GLN A 1 100 ? 10.369 3.334 -19.645 1.00 95.81 100 GLN A C 1
ATOM 763 O O . GLN A 1 100 ? 10.953 3.582 -20.697 1.00 95.81 100 GLN A O 1
ATOM 768 N N . TYR A 1 101 ? 10.611 4.004 -18.514 1.00 96.62 101 TYR A N 1
ATOM 769 C CA . TYR A 1 101 ? 11.626 5.052 -18.428 1.00 96.62 101 TYR A CA 1
ATOM 770 C C . TYR A 1 101 ? 13.014 4.496 -18.765 1.00 96.62 101 TYR A C 1
ATOM 772 O O . TYR A 1 101 ? 13.659 5.006 -19.678 1.00 96.62 101 TYR A O 1
ATOM 780 N N . LEU A 1 102 ? 13.419 3.394 -18.121 1.00 96.00 102 LEU A N 1
ATOM 781 C CA . LEU A 1 102 ? 14.703 2.727 -18.379 1.00 96.00 102 LEU A CA 1
ATOM 782 C C . LEU A 1 102 ? 14.852 2.272 -19.840 1.00 96.00 102 LEU A C 1
ATOM 784 O O . LEU A 1 102 ? 15.904 2.469 -20.445 1.00 96.00 102 LEU A O 1
ATOM 788 N N . ASN A 1 103 ? 13.792 1.718 -20.432 1.00 94.19 103 ASN A N 1
ATOM 789 C CA . ASN A 1 103 ? 13.803 1.280 -21.829 1.00 94.19 103 ASN A CA 1
ATOM 790 C C . ASN A 1 103 ? 14.034 2.438 -22.813 1.00 94.19 103 ASN A C 1
ATOM 792 O O . ASN A 1 103 ? 14.711 2.247 -23.821 1.00 94.19 103 ASN A O 1
ATOM 796 N N . ILE A 1 104 ? 13.489 3.626 -22.531 1.00 94.75 104 ILE A N 1
ATOM 797 C CA . ILE A 1 104 ? 13.657 4.810 -23.386 1.00 94.75 104 ILE A CA 1
ATOM 798 C C . ILE A 1 104 ? 15.060 5.401 -23.217 1.00 94.75 104 ILE A C 1
ATOM 800 O O . ILE A 1 104 ? 15.758 5.604 -24.211 1.00 94.75 104 ILE A O 1
ATOM 804 N N . VAL A 1 105 ? 15.505 5.631 -21.977 1.00 95.75 105 VAL A N 1
ATOM 805 C CA . VAL A 1 105 ? 16.796 6.296 -21.719 1.00 95.75 105 VAL A CA 1
ATOM 806 C C . VAL A 1 105 ? 17.995 5.439 -22.124 1.00 95.75 105 VAL A C 1
ATOM 808 O O . VAL A 1 105 ? 19.029 5.991 -22.493 1.00 95.75 105 VAL A O 1
ATOM 811 N N . LYS A 1 106 ? 17.862 4.102 -22.146 1.00 93.81 106 LYS A N 1
ATOM 812 C CA . LYS A 1 106 ? 18.903 3.181 -22.642 1.00 93.81 106 LYS A CA 1
ATOM 813 C C . LYS A 1 106 ? 19.311 3.470 -24.095 1.00 93.81 106 LYS A C 1
ATOM 815 O O . LYS A 1 106 ? 20.442 3.173 -24.467 1.00 93.81 106 LYS A O 1
ATOM 820 N N . GLY A 1 107 ? 18.416 4.038 -24.908 1.00 92.19 107 GLY A N 1
ATOM 821 C CA . GLY A 1 107 ? 18.690 4.411 -26.301 1.00 92.19 107 GLY A CA 1
ATOM 822 C C . GLY A 1 107 ? 19.347 5.785 -26.485 1.00 92.19 107 GLY A C 1
ATOM 823 O O . GLY A 1 107 ? 19.676 6.153 -27.613 1.00 92.19 107 GLY A O 1
ATOM 824 N N . GLU A 1 108 ? 19.527 6.565 -25.418 1.00 92.50 108 GLU A N 1
ATOM 825 C CA . GLU A 1 108 ? 20.137 7.893 -25.494 1.00 92.50 108 GLU A CA 1
ATOM 826 C C . GLU A 1 108 ? 21.671 7.843 -25.454 1.00 92.50 108 GLU A C 1
ATOM 828 O O . GLU A 1 108 ? 22.287 6.852 -25.072 1.00 92.50 108 GLU A O 1
ATOM 833 N N . LYS A 1 109 ? 22.322 8.957 -25.823 1.00 91.31 109 LYS A N 1
ATOM 834 C CA . LYS A 1 109 ? 23.794 9.053 -25.861 1.00 91.31 109 LYS A CA 1
ATOM 835 C C . LYS A 1 109 ? 24.458 8.829 -24.496 1.00 91.31 109 LYS A C 1
ATOM 837 O O . LYS A 1 109 ? 25.602 8.387 -24.453 1.00 91.31 109 LYS A O 1
ATOM 842 N N . LYS A 1 110 ? 23.779 9.190 -23.402 1.00 91.31 110 LYS A N 1
ATOM 843 C CA . LYS A 1 110 ? 24.285 9.079 -22.024 1.00 91.31 110 LYS A CA 1
ATOM 844 C C . LYS A 1 110 ? 23.179 8.606 -21.067 1.00 91.31 110 LYS A C 1
ATOM 846 O O . LYS A 1 110 ? 22.639 9.418 -20.315 1.00 91.31 110 LYS A O 1
ATOM 851 N N . PRO A 1 111 ? 22.844 7.305 -21.068 1.00 92.38 111 PRO A N 1
ATOM 852 C CA . PRO A 1 111 ? 21.748 6.771 -20.256 1.00 92.38 111 PRO A CA 1
ATOM 853 C C . PRO A 1 111 ? 21.950 6.990 -18.751 1.00 92.38 111 PRO A C 1
ATOM 855 O O . PRO A 1 111 ? 21.024 7.376 -18.048 1.00 92.38 111 PRO A O 1
ATOM 858 N N . THR A 1 112 ? 23.186 6.839 -18.266 1.00 93.62 112 THR A N 1
ATOM 859 C CA . THR A 1 112 ? 23.536 7.000 -16.844 1.00 93.62 112 THR A CA 1
ATOM 860 C C . THR A 1 112 ? 23.314 8.422 -16.328 1.00 93.62 112 THR A C 1
ATOM 862 O O . THR A 1 112 ? 22.969 8.617 -15.167 1.00 93.62 112 THR A O 1
ATOM 865 N N . GLU A 1 113 ? 23.458 9.433 -17.189 1.00 93.88 113 GLU A N 1
ATOM 866 C CA . GLU A 1 113 ? 23.187 10.826 -16.824 1.00 93.88 113 GLU A CA 1
ATOM 867 C C . GLU A 1 113 ? 21.688 11.042 -16.574 1.00 93.88 113 GLU A C 1
ATOM 869 O O . GLU A 1 113 ? 21.323 11.739 -15.632 1.00 93.88 113 GLU A O 1
ATOM 874 N N . LYS A 1 114 ? 20.823 10.374 -17.349 1.00 92.50 114 LYS A N 1
ATOM 875 C CA . LYS A 1 114 ? 19.358 10.408 -17.203 1.00 92.50 114 LYS A CA 1
ATOM 876 C C . LYS A 1 114 ? 18.830 9.584 -16.026 1.00 92.50 114 LYS A C 1
ATOM 878 O O . LYS A 1 114 ? 17.664 9.734 -15.658 1.00 92.50 114 LYS A O 1
ATOM 883 N N . GLU A 1 115 ? 19.654 8.724 -15.435 1.00 93.19 115 GLU A N 1
ATOM 884 C CA . GLU A 1 115 ? 19.340 8.027 -14.181 1.00 93.19 115 GLU A CA 1
ATOM 885 C C . GLU A 1 115 ? 19.657 8.890 -12.951 1.00 93.19 115 GLU A C 1
ATOM 887 O O . GLU A 1 115 ? 18.942 8.824 -11.955 1.00 93.19 115 GLU A O 1
ATOM 892 N N . ILE A 1 116 ? 20.695 9.731 -13.026 1.00 94.12 116 ILE A N 1
ATOM 893 C CA . ILE A 1 116 ? 21.071 10.663 -11.949 1.00 94.12 116 ILE A CA 1
ATOM 894 C C . ILE A 1 116 ? 20.216 11.934 -12.021 1.00 94.12 116 ILE A C 1
ATOM 896 O O . ILE A 1 116 ? 19.659 12.385 -11.021 1.00 94.12 116 ILE A O 1
ATOM 900 N N . ILE A 1 117 ? 20.110 12.516 -13.217 1.00 94.75 117 ILE A N 1
ATOM 901 C CA . ILE A 1 117 ? 19.326 13.713 -13.509 1.00 94.75 117 ILE A CA 1
ATOM 902 C C . ILE A 1 117 ? 18.071 13.263 -14.251 1.00 94.75 117 ILE A C 1
ATOM 904 O O . ILE A 1 117 ? 18.050 13.147 -15.478 1.00 94.75 117 ILE A O 1
ATOM 908 N N . ILE A 1 118 ? 17.020 12.991 -13.480 1.00 94.69 118 ILE A N 1
ATOM 909 C CA . ILE A 1 118 ? 15.754 12.490 -14.013 1.00 94.69 118 ILE A CA 1
ATOM 910 C C . ILE A 1 118 ? 15.153 13.490 -15.002 1.00 94.69 118 ILE A C 1
ATOM 912 O O . ILE A 1 118 ? 14.957 14.668 -14.691 1.00 94.69 118 ILE A O 1
ATOM 916 N N . ASP A 1 11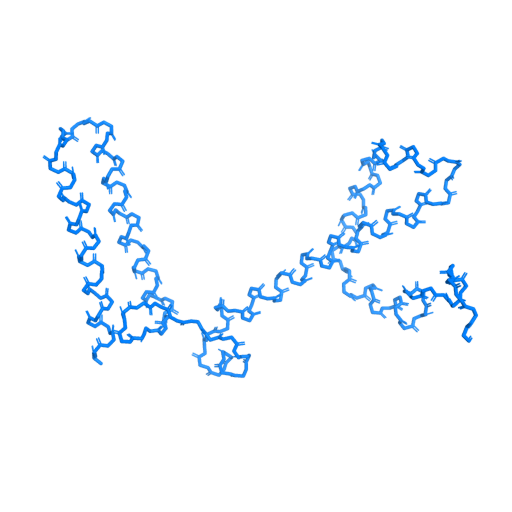9 ? 14.787 12.995 -16.181 1.00 94.75 119 ASP A N 1
ATOM 917 C CA . ASP A 1 119 ? 13.988 13.735 -17.146 1.00 94.75 119 ASP A CA 1
ATOM 918 C C . ASP A 1 119 ? 12.542 13.821 -16.640 1.00 94.75 119 ASP A C 1
ATOM 920 O O . ASP A 1 119 ? 11.698 12.962 -16.910 1.00 94.75 119 ASP A O 1
ATOM 924 N N . VAL A 1 120 ? 12.276 14.846 -15.826 1.00 96.25 120 VAL A N 1
ATOM 925 C CA . VAL A 1 120 ? 10.977 15.055 -15.170 1.00 96.25 120 VAL A CA 1
ATOM 926 C C . VAL A 1 120 ? 9.822 15.129 -16.183 1.00 96.25 120 VAL A C 1
ATOM 928 O O . VAL A 1 120 ? 8.814 14.453 -15.956 1.00 96.25 120 VAL A O 1
ATOM 931 N N . PRO A 1 121 ? 9.921 15.869 -17.309 1.00 95.88 121 PRO A N 1
ATOM 932 C CA . PRO A 1 121 ? 8.871 15.869 -18.330 1.00 95.88 121 PRO A CA 1
ATOM 933 C C . PRO A 1 121 ? 8.562 14.474 -18.890 1.00 95.88 121 PRO A C 1
ATOM 935 O O . PRO A 1 121 ? 7.388 14.100 -19.001 1.00 95.88 121 PRO A O 1
ATOM 938 N N . LEU A 1 122 ? 9.591 13.682 -19.212 1.00 94.88 122 LEU A N 1
ATOM 939 C CA . LEU A 1 122 ? 9.417 12.312 -19.696 1.00 94.88 122 LEU A CA 1
ATOM 940 C C . LEU A 1 122 ? 8.786 11.415 -18.624 1.00 94.88 122 LEU A C 1
ATOM 942 O O . LEU A 1 122 ? 7.818 10.707 -18.909 1.00 94.88 122 LEU A O 1
ATOM 946 N N . ALA A 1 123 ? 9.287 11.472 -17.390 1.00 95.06 123 ALA A N 1
ATOM 947 C CA . ALA A 1 123 ? 8.788 10.671 -16.276 1.00 95.06 123 ALA A CA 1
ATOM 948 C C . ALA A 1 123 ? 7.302 10.949 -15.983 1.00 95.06 123 ALA A C 1
ATOM 950 O O . ALA A 1 123 ? 6.518 10.011 -15.812 1.00 95.06 123 ALA A O 1
ATOM 951 N N . LEU A 1 124 ? 6.877 12.218 -15.999 1.00 96.12 124 LEU A N 1
ATOM 952 C CA . LEU A 1 124 ? 5.469 12.597 -15.825 1.00 96.12 124 LEU A CA 1
ATOM 953 C C . LEU A 1 124 ? 4.591 12.078 -16.969 1.00 96.12 124 LEU A C 1
ATOM 955 O O . LEU A 1 124 ? 3.515 11.526 -16.726 1.00 96.12 124 LEU A O 1
ATOM 959 N N . ARG A 1 125 ? 5.057 12.188 -18.218 1.00 95.81 125 ARG A N 1
ATOM 960 C CA . ARG A 1 125 ? 4.336 11.656 -19.383 1.00 95.81 125 ARG A CA 1
ATOM 961 C C . ARG A 1 125 ? 4.150 10.141 -19.285 1.00 95.81 125 ARG A C 1
ATOM 963 O O . ARG A 1 125 ? 3.046 9.649 -19.521 1.00 95.81 125 ARG A O 1
ATOM 970 N N . LEU A 1 126 ? 5.202 9.407 -18.926 1.00 95.50 126 LEU A N 1
ATOM 971 C CA . LEU A 1 126 ? 5.144 7.954 -18.749 1.00 95.50 126 LEU A CA 1
ATOM 972 C C . LEU A 1 126 ? 4.244 7.560 -17.579 1.00 95.50 126 LEU A C 1
ATOM 974 O O . LEU A 1 126 ? 3.472 6.613 -17.711 1.00 95.50 126 LEU A O 1
ATOM 978 N N . SER A 1 127 ? 4.269 8.323 -16.484 1.00 94.81 127 SER A N 1
ATOM 979 C CA . SER A 1 127 ? 3.390 8.110 -15.329 1.00 94.81 127 SER A CA 1
ATOM 980 C C . SER A 1 127 ? 1.916 8.163 -15.732 1.00 94.81 127 SER A C 1
ATOM 982 O O . SER A 1 127 ? 1.163 7.235 -15.432 1.00 94.81 127 SER A O 1
ATOM 984 N N . LEU A 1 128 ? 1.520 9.184 -16.502 1.00 94.06 128 LEU A N 1
ATOM 985 C CA . LEU A 1 128 ? 0.154 9.329 -17.021 1.00 94.06 128 LEU A CA 1
ATOM 986 C C . LEU A 1 128 ? -0.221 8.200 -17.992 1.00 94.06 128 LEU A C 1
ATOM 988 O O . LEU A 1 128 ? -1.306 7.626 -17.908 1.00 94.06 128 LEU A O 1
A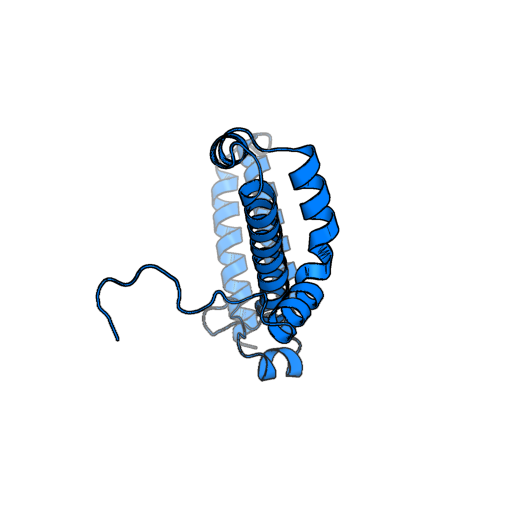TOM 992 N N . GLN A 1 129 ? 0.684 7.833 -18.902 1.00 92.75 129 GLN A N 1
ATOM 993 C CA . GLN A 1 129 ? 0.451 6.747 -19.859 1.00 92.75 129 GLN A CA 1
ATOM 994 C C . GLN A 1 129 ? 0.446 5.353 -19.211 1.00 92.75 129 GLN A C 1
ATOM 996 O O . GLN A 1 129 ? -0.077 4.403 -19.806 1.00 92.75 129 GLN A O 1
ATOM 1001 N N . GLY A 1 130 ? 1.043 5.217 -18.028 1.00 93.25 130 GLY A N 1
ATOM 1002 C CA . GLY A 1 130 ? 1.133 3.981 -17.260 1.00 93.25 130 GLY A CA 1
ATOM 1003 C C . GLY A 1 130 ? -0.167 3.579 -16.564 1.00 93.25 130 GLY A C 1
ATOM 1004 O O . GLY A 1 130 ? -0.250 2.456 -16.088 1.00 93.25 130 GLY A O 1
ATOM 1005 N N . ALA A 1 131 ? -1.204 4.423 -16.539 1.00 94.62 131 ALA A N 1
ATOM 1006 C CA . ALA A 1 131 ? -2.472 4.079 -15.885 1.00 94.62 131 ALA A CA 1
ATOM 1007 C C . ALA A 1 131 ? -3.099 2.780 -16.442 1.00 94.62 131 ALA A C 1
ATOM 1009 O O . ALA A 1 131 ? -3.622 1.955 -15.704 1.00 94.62 131 ALA A O 1
ATOM 1010 N N . ALA A 1 132 ? -2.971 2.537 -17.750 1.00 95.38 132 ALA A N 1
ATOM 1011 C CA . ALA A 1 132 ? -3.437 1.306 -18.394 1.00 95.38 132 ALA A CA 1
ATOM 1012 C C . ALA A 1 132 ? -2.362 0.195 -18.448 1.00 95.38 132 ALA A C 1
ATOM 1014 O O . ALA A 1 132 ? -2.363 -0.616 -19.380 1.00 95.38 132 ALA A O 1
ATOM 1015 N N . TRP A 1 133 ? -1.424 0.156 -17.491 1.00 96.94 133 TRP A N 1
ATOM 1016 C CA . TRP A 1 133 ? -0.316 -0.807 -17.494 1.00 96.94 133 TRP A CA 1
ATOM 1017 C C . TRP A 1 133 ? -0.738 -2.282 -17.588 1.00 96.94 133 TRP A C 1
ATOM 1019 O O . TRP A 1 133 ? -0.042 -2.992 -18.314 1.00 96.94 133 TRP A O 1
ATOM 1029 N N . PRO A 1 134 ? -1.841 -2.781 -16.973 1.00 97.31 134 PRO A N 1
ATOM 1030 C CA . PRO A 1 134 ? -2.137 -4.214 -17.019 1.00 97.31 134 PRO A CA 1
ATOM 1031 C C . PRO A 1 134 ? -2.386 -4.685 -18.453 1.00 97.31 134 PRO A C 1
ATOM 1033 O O . PRO A 1 134 ? -1.851 -5.699 -18.893 1.00 97.31 134 PRO A O 1
ATOM 1036 N N . LEU A 1 135 ? -3.134 -3.888 -19.225 1.00 96.19 135 LEU A N 1
ATOM 1037 C CA . LEU A 1 135 ? -3.416 -4.173 -20.628 1.00 96.19 135 LEU A CA 1
ATOM 1038 C C . LEU A 1 135 ? -2.141 -4.141 -21.477 1.00 96.19 135 LEU A C 1
ATOM 1040 O O . LEU A 1 135 ? -1.946 -4.997 -22.338 1.00 96.19 135 LEU A O 1
ATOM 1044 N N . LYS A 1 136 ? -1.274 -3.151 -21.247 1.00 95.44 136 LYS A N 1
ATOM 1045 C CA . LYS A 1 136 ? -0.020 -3.013 -21.994 1.00 95.44 136 LYS A CA 1
ATOM 1046 C C . LYS A 1 136 ? 0.955 -4.144 -21.673 1.00 95.44 136 LYS A C 1
ATOM 1048 O O . LYS A 1 136 ? 1.499 -4.733 -22.596 1.00 95.44 136 LYS A O 1
ATOM 1053 N N . ALA A 1 137 ? 1.103 -4.500 -20.400 1.00 95.88 137 ALA A N 1
ATOM 1054 C CA . ALA A 1 137 ? 1.957 -5.598 -19.961 1.00 95.88 137 ALA A CA 1
ATOM 1055 C C . ALA A 1 137 ? 1.509 -6.945 -20.551 1.00 95.88 137 ALA A C 1
ATOM 1057 O O . ALA A 1 137 ? 2.344 -7.703 -21.037 1.00 95.88 137 ALA A O 1
ATOM 1058 N N . VAL A 1 138 ? 0.198 -7.222 -20.593 1.00 96.19 138 VAL A N 1
ATOM 1059 C CA . VAL A 1 138 ? -0.334 -8.435 -21.242 1.00 96.19 138 VAL A CA 1
ATOM 1060 C C . VAL A 1 138 ? -0.047 -8.437 -22.745 1.00 96.19 138 VAL A C 1
ATOM 1062 O O . VAL A 1 138 ? 0.370 -9.463 -23.279 1.00 96.19 138 VAL A O 1
ATOM 1065 N N . ARG A 1 139 ? -0.216 -7.300 -23.434 1.00 95.62 139 ARG A N 1
A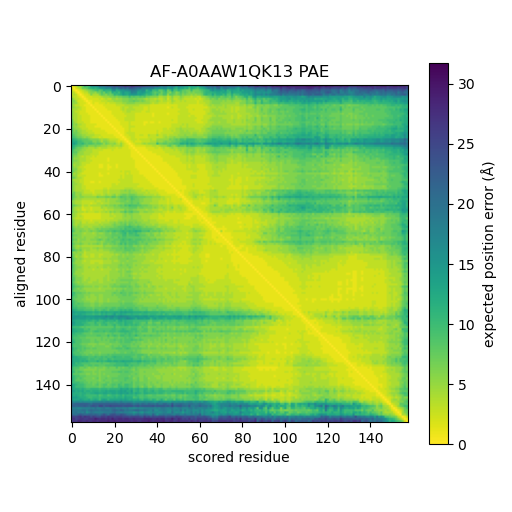TOM 1066 C CA . ARG A 1 139 ? 0.119 -7.193 -24.865 1.00 95.62 139 ARG A CA 1
ATOM 1067 C C . ARG A 1 139 ? 1.611 -7.405 -25.126 1.00 95.62 139 ARG A C 1
ATOM 1069 O O . ARG A 1 139 ? 1.954 -8.144 -26.038 1.00 95.62 139 ARG A O 1
ATOM 1076 N N . GLU A 1 140 ? 2.486 -6.802 -24.326 1.00 94.50 140 GLU A N 1
ATOM 1077 C CA . GLU A 1 140 ? 3.943 -6.979 -24.437 1.00 94.50 140 GLU A CA 1
ATOM 1078 C C . GLU A 1 140 ? 4.367 -8.429 -24.164 1.00 94.50 140 GLU A C 1
ATOM 1080 O O . GLU A 1 140 ? 5.246 -8.960 -24.843 1.00 94.50 140 GLU A O 1
ATOM 1085 N N . LEU A 1 141 ? 3.708 -9.105 -23.216 1.00 95.50 141 LEU A N 1
ATOM 1086 C CA . LEU A 1 141 ? 3.920 -10.529 -22.963 1.00 95.50 141 LEU A CA 1
ATOM 1087 C C . LEU A 1 141 ? 3.514 -11.379 -24.173 1.00 95.50 141 LEU A C 1
ATOM 1089 O O . LEU A 1 141 ? 4.287 -12.226 -24.608 1.00 95.50 141 LEU A O 1
ATOM 1093 N N . GLN A 1 142 ? 2.334 -11.130 -24.747 1.00 95.81 142 GLN A N 1
ATOM 1094 C CA . GLN A 1 142 ? 1.852 -11.835 -25.942 1.00 95.81 142 GLN A CA 1
ATOM 1095 C C . GLN A 1 142 ? 2.739 -11.592 -27.170 1.00 95.81 142 GLN A C 1
ATOM 1097 O O . GLN A 1 142 ? 2.890 -12.478 -28.006 1.00 95.81 142 GLN A O 1
ATOM 1102 N N . GLN A 1 143 ? 3.335 -10.404 -27.275 1.00 94.94 143 GLN A N 1
ATOM 1103 C CA . GLN A 1 143 ? 4.272 -10.040 -28.340 1.00 94.94 143 GLN A CA 1
ATOM 1104 C C . GLN A 1 143 ? 5.693 -10.578 -28.109 1.00 94.94 143 GLN A C 1
ATOM 1106 O O . GLN A 1 143 ? 6.530 -10.468 -29.001 1.00 94.94 143 GLN A O 1
ATOM 1111 N N . GLY A 1 144 ? 5.987 -11.133 -26.929 1.00 92.19 144 GLY A N 1
ATOM 1112 C CA . GLY A 1 144 ? 7.320 -11.618 -26.572 1.00 92.19 144 GLY A CA 1
ATOM 1113 C C . GLY A 1 144 ? 8.350 -10.512 -26.317 1.00 92.19 144 GLY A C 1
ATOM 1114 O O . GLY A 1 144 ? 9.539 -10.800 -26.286 1.00 92.19 144 GLY A O 1
ATOM 1115 N N . SER A 1 145 ? 7.921 -9.258 -26.130 1.00 91.12 145 SER A N 1
ATOM 1116 C CA . SER A 1 145 ? 8.796 -8.107 -25.844 1.00 91.12 145 SER A CA 1
ATOM 1117 C C . SER A 1 145 ? 8.932 -7.799 -24.347 1.00 91.12 145 SER A C 1
ATOM 1119 O O . SER A 1 145 ? 9.667 -6.891 -23.953 1.00 91.12 145 SER A O 1
ATOM 1121 N N . LEU A 1 146 ? 8.217 -8.539 -23.491 1.00 91.56 146 LEU A N 1
ATOM 1122 C CA . LEU A 1 146 ? 8.315 -8.396 -22.037 1.00 91.56 146 LEU A CA 1
ATOM 1123 C C . LEU A 1 146 ? 9.540 -9.108 -21.446 1.00 91.56 146 LEU A C 1
ATOM 1125 O O . LEU A 1 146 ? 10.116 -8.609 -20.480 1.00 91.56 146 LEU A O 1
ATOM 1129 N N . VAL A 1 147 ? 9.913 -10.263 -22.004 1.00 91.38 147 VAL A N 1
ATOM 1130 C CA . VAL A 1 147 ? 10.974 -11.138 -21.488 1.00 91.38 147 VAL A CA 1
ATOM 1131 C C . VAL A 1 147 ? 12.170 -11.089 -22.432 1.00 91.38 147 VAL A C 1
ATOM 1133 O O . VAL A 1 147 ? 12.015 -11.257 -23.638 1.00 91.38 147 VAL A O 1
ATOM 1136 N N . GLU A 1 148 ? 13.355 -10.860 -21.873 1.00 88.94 148 GLU A N 1
ATOM 1137 C CA . GLU A 1 148 ? 14.611 -10.848 -22.626 1.00 88.94 148 GLU A CA 1
ATOM 1138 C C . GLU A 1 148 ? 15.004 -12.265 -23.070 1.00 88.94 148 GLU A C 1
ATOM 1140 O O . GLU A 1 148 ? 14.693 -13.251 -22.392 1.00 88.94 148 GLU A O 1
ATOM 1145 N N . ARG A 1 149 ? 15.712 -12.385 -24.198 1.00 83.94 149 ARG A N 1
ATOM 1146 C CA . ARG A 1 149 ? 16.225 -13.684 -24.663 1.00 83.94 149 ARG A CA 1
ATOM 1147 C C . ARG A 1 149 ? 17.341 -14.194 -23.748 1.00 83.94 149 ARG A C 1
ATOM 1149 O O . ARG A 1 149 ? 17.884 -13.464 -22.921 1.00 83.94 149 ARG A O 1
ATOM 1156 N N . ALA A 1 150 ? 17.717 -15.463 -23.910 1.00 80.19 150 ALA A N 1
ATOM 1157 C CA . ALA A 1 150 ? 18.801 -16.107 -23.158 1.00 80.19 150 ALA A CA 1
ATOM 1158 C C . ALA A 1 150 ? 20.213 -15.611 -23.560 1.00 80.19 150 ALA A C 1
ATOM 1160 O O . ALA A 1 150 ? 21.155 -16.389 -23.639 1.00 80.19 150 ALA A O 1
ATOM 1161 N N . GLU A 1 151 ? 20.355 -14.314 -23.827 1.00 81.81 151 GLU A N 1
ATOM 1162 C CA . GLU A 1 151 ? 21.599 -13.624 -24.195 1.00 81.81 151 GLU A CA 1
ATOM 1163 C C . GLU A 1 151 ? 22.241 -12.929 -22.977 1.00 81.81 151 GLU A C 1
ATOM 1165 O O . GLU A 1 151 ? 23.304 -12.318 -23.071 1.00 81.81 151 GLU A O 1
ATOM 1170 N N . ASN A 1 152 ? 21.595 -13.027 -21.812 1.00 82.94 152 ASN A N 1
ATOM 1171 C CA . ASN A 1 152 ? 22.066 -12.435 -20.567 1.00 82.94 152 ASN A CA 1
ATOM 1172 C C . ASN A 1 152 ? 23.326 -13.134 -20.034 1.00 82.94 152 ASN A C 1
ATOM 1174 O O . ASN A 1 152 ? 23.530 -14.333 -20.221 1.00 82.94 152 ASN A O 1
ATOM 1178 N N . ILE A 1 153 ? 24.153 -12.369 -19.317 1.00 82.44 153 ILE A N 1
ATOM 1179 C CA . ILE A 1 153 ? 25.408 -12.837 -18.718 1.00 82.44 153 ILE A CA 1
ATOM 1180 C C . ILE A 1 153 ? 25.123 -14.011 -17.768 1.00 82.44 153 ILE A C 1
ATOM 1182 O O . ILE A 1 153 ? 24.382 -13.869 -16.794 1.00 82.44 153 ILE A O 1
ATOM 1186 N N . THR A 1 154 ? 25.737 -15.164 -18.039 1.00 84.56 154 THR A N 1
ATOM 1187 C CA . THR A 1 154 ? 25.687 -16.359 -17.185 1.00 84.56 154 THR A CA 1
ATOM 1188 C C . THR A 1 154 ? 27.075 -16.659 -16.623 1.00 84.56 154 THR A C 1
ATOM 1190 O O . THR A 1 154 ? 28.090 -16.339 -17.235 1.00 84.56 154 THR A O 1
ATOM 1193 N N . VAL A 1 155 ? 27.137 -17.259 -15.431 1.00 81.88 155 VAL A N 1
ATOM 1194 C CA . VAL A 1 155 ? 28.413 -17.648 -14.795 1.00 81.88 155 VAL A CA 1
ATOM 1195 C C . VAL A 1 155 ? 28.939 -18.979 -15.368 1.00 81.88 155 VAL A C 1
ATOM 1197 O O . VAL A 1 155 ? 30.131 -19.259 -15.291 1.00 81.88 155 VAL A O 1
ATOM 1200 N N . SER A 1 156 ? 28.067 -19.784 -15.987 1.00 77.56 156 SER A N 1
ATOM 1201 C CA . SER A 1 156 ? 28.388 -21.074 -16.614 1.00 77.56 156 SER A CA 1
ATOM 1202 C C . SER A 1 156 ? 27.503 -21.315 -17.846 1.00 77.56 156 SER A C 1
ATOM 1204 O O . SER A 1 156 ? 26.293 -21.083 -17.729 1.00 77.56 156 SER A O 1
ATOM 1206 N N . PRO A 1 157 ? 28.026 -21.852 -18.967 1.00 65.25 157 PRO A N 1
ATOM 1207 C CA . PRO A 1 157 ? 27.180 -22.367 -20.041 1.00 65.25 157 PRO A CA 1
ATOM 1208 C C . PRO A 1 157 ? 26.270 -23.466 -19.476 1.00 65.25 157 PRO A C 1
ATOM 1210 O O . PRO A 1 157 ? 26.752 -24.352 -18.767 1.00 65.25 157 PRO A O 1
ATOM 1213 N N . ARG A 1 158 ? 24.970 -23.395 -19.752 1.00 61.12 158 ARG A N 1
ATOM 1214 C CA . ARG A 1 158 ? 24.027 -24.498 -19.539 1.00 61.12 158 ARG A CA 1
ATOM 1215 C C . ARG A 1 158 ? 23.532 -24.989 -20.882 1.00 61.12 158 ARG A C 1
ATOM 1217 O O . ARG A 1 158 ? 23.250 -24.114 -21.728 1.00 61.12 158 ARG A O 1
#